Protein AF-M1BMQ4-F1 (afdb_monomer_lite)

Radius of gyration: 19.52 Å; chains: 1; bounding box: 67×50×23 Å

Foldseek 3Di:
DEDPQPAAEEAAEQQQQPQECEEDPAAYEHARHAEYEHYNHQNHQFHYPPPHHYHYPNYQAYHPVDGDGDPGRRVVSNVVNVVVVVVPPDDDPPDDDDDDDD

pLDDT: mean 78.45, std 15.76, range [41.28, 95.44]

Sequence (102 aa):
MTLFPLLEKLRLRYLPKLGHFFLTKHPLKFPFLREVWINECPEMKTFVQQGIPVSTPSLREVNYEYVGKVDDLNKWTQQKFTSQEQKSSQGDISEASDDSKG

Structure (mmCIF, N/CA/C/O backbone):
data_AF-M1BMQ4-F1
#
_entry.id   AF-M1BMQ4-F1
#
loop_
_atom_site.group_PDB
_atom_site.id
_atom_site.type_symbol
_atom_site.label_atom_id
_atom_site.label_alt_id
_atom_site.label_comp_id
_atom_site.label_asym_id
_atom_site.label_entity_id
_atom_site.label_seq_id
_atom_site.pdbx_PDB_ins_code
_atom_site.Cartn_x
_atom_site.Cartn_y
_atom_site.Cartn_z
_atom_site.occupancy
_atom_site.B_iso_or_equiv
_atom_site.auth_seq_id
_atom_site.auth_comp_id
_atom_site.auth_asym_id
_atom_site.auth_atom_id
_atom_site.pdbx_PDB_model_num
ATOM 1 N N . MET A 1 1 ? -15.687 -3.415 4.343 1.00 84.94 1 MET A N 1
ATOM 2 C CA . MET A 1 1 ? -16.096 -4.058 3.075 1.00 84.94 1 MET A CA 1
ATOM 3 C C . MET A 1 1 ? -14.927 -4.862 2.529 1.00 84.94 1 MET A C 1
ATOM 5 O O . MET A 1 1 ? -13.797 -4.395 2.623 1.00 84.94 1 MET A O 1
ATOM 9 N N . THR A 1 2 ? -15.179 -6.054 1.989 1.00 84.31 2 THR A N 1
ATOM 10 C CA . THR A 1 2 ? -14.158 -6.813 1.252 1.00 84.31 2 THR A CA 1
ATOM 11 C C . THR A 1 2 ? -14.221 -6.406 -0.209 1.00 84.31 2 THR A C 1
ATOM 13 O O . THR A 1 2 ? -15.291 -6.484 -0.809 1.00 84.31 2 THR A O 1
ATOM 16 N N . LEU A 1 3 ? -13.097 -5.971 -0.769 1.00 81.56 3 LEU A N 1
ATOM 17 C CA . LEU A 1 3 ? -13.014 -5.564 -2.166 1.00 81.56 3 LEU A CA 1
ATOM 18 C C . LEU A 1 3 ? -11.947 -6.401 -2.864 1.00 81.56 3 LEU A C 1
ATOM 20 O O . LEU A 1 3 ? -10.900 -6.657 -2.277 1.00 81.56 3 LEU A O 1
ATOM 24 N N . PHE A 1 4 ? -12.238 -6.854 -4.084 1.00 89.25 4 PHE A N 1
ATOM 25 C CA . PHE A 1 4 ? -11.430 -7.847 -4.797 1.00 89.25 4 PHE A CA 1
ATOM 26 C C . PHE A 1 4 ? -11.062 -9.037 -3.892 1.00 89.25 4 PHE A C 1
ATOM 28 O O . PHE A 1 4 ? -9.902 -9.212 -3.513 1.00 89.25 4 PHE A O 1
ATOM 35 N N . PRO A 1 5 ? -12.050 -9.870 -3.516 1.00 91.50 5 PRO A N 1
ATOM 36 C CA . PRO A 1 5 ? -11.891 -10.897 -2.491 1.00 91.50 5 PRO A CA 1
ATOM 37 C C . PRO A 1 5 ? -10.909 -12.006 -2.864 1.00 91.50 5 PRO A C 1
ATOM 39 O O . PRO A 1 5 ? -10.723 -12.884 -2.044 1.00 91.50 5 PRO A O 1
ATOM 42 N N . LEU A 1 6 ? -10.319 -11.986 -4.061 1.00 95.44 6 LEU A N 1
ATOM 43 C CA . LEU A 1 6 ? -9.325 -12.940 -4.557 1.00 95.44 6 LEU A CA 1
ATOM 44 C C . LEU A 1 6 ? -8.036 -12.244 -5.028 1.00 95.44 6 LEU A C 1
ATOM 46 O O . LEU A 1 6 ? -7.190 -12.872 -5.653 1.00 95.44 6 LEU A O 1
ATOM 50 N N . LEU A 1 7 ? -7.883 -10.936 -4.787 1.00 94.62 7 LEU A N 1
ATOM 51 C CA . LEU A 1 7 ? -6.682 -10.216 -5.198 1.00 94.62 7 LEU A CA 1
ATOM 52 C C . LEU A 1 7 ? -5.491 -10.689 -4.368 1.00 94.62 7 LEU A C 1
ATOM 54 O O . LEU A 1 7 ? -5.429 -10.417 -3.171 1.00 94.62 7 LEU A O 1
ATOM 58 N N . GLU A 1 8 ? -4.547 -11.363 -5.019 1.00 95.00 8 GLU A N 1
ATOM 59 C CA . GLU A 1 8 ? -3.324 -11.849 -4.375 1.00 95.00 8 GLU A CA 1
ATOM 60 C C . GLU A 1 8 ? -2.127 -10.925 -4.574 1.00 95.00 8 GLU A C 1
ATOM 62 O O . GLU A 1 8 ? -1.272 -10.814 -3.695 1.00 95.00 8 GLU A O 1
ATOM 67 N N . LYS A 1 9 ? -2.063 -10.246 -5.721 1.00 93.25 9 LYS A N 1
ATOM 68 C CA . LYS A 1 9 ? -0.917 -9.426 -6.113 1.00 93.25 9 LYS A CA 1
ATOM 69 C C . LYS A 1 9 ? -1.383 -8.120 -6.736 1.00 93.25 9 LYS A C 1
ATOM 71 O O . LYS A 1 9 ? -2.223 -8.135 -7.634 1.00 93.25 9 LYS A O 1
ATOM 76 N N . LEU A 1 10 ? -0.805 -7.004 -6.304 1.00 93.31 10 LEU A N 1
ATOM 77 C CA . LEU A 1 10 ? -1.098 -5.671 -6.827 1.00 93.31 10 LEU A CA 1
ATOM 78 C C . LEU A 1 10 ? 0.180 -5.001 -7.336 1.00 93.31 10 LEU A C 1
ATOM 80 O O . LEU A 1 10 ? 1.146 -4.868 -6.592 1.00 93.31 10 LEU A O 1
ATOM 84 N N . ARG A 1 11 ? 0.179 -4.553 -8.597 1.00 92.25 11 ARG A N 1
ATOM 85 C CA . ARG A 1 11 ? 1.275 -3.794 -9.226 1.00 92.25 11 ARG A CA 1
ATOM 86 C C . ARG A 1 11 ? 0.769 -2.436 -9.694 1.00 92.25 11 ARG A C 1
ATOM 88 O O . ARG A 1 11 ? -0.053 -2.382 -10.602 1.00 92.25 11 ARG A O 1
ATOM 95 N N . LEU A 1 12 ? 1.310 -1.364 -9.130 1.00 92.06 12 LEU A N 1
ATOM 96 C CA . LEU A 1 12 ? 1.116 0.020 -9.555 1.00 92.06 12 LEU A CA 1
ATOM 97 C C . LEU A 1 12 ? 2.467 0.538 -10.055 1.00 92.06 12 LEU A C 1
ATOM 99 O O . LEU A 1 12 ? 3.448 0.522 -9.310 1.00 92.06 12 LEU A O 1
ATOM 103 N N . ARG A 1 13 ? 2.558 0.900 -11.337 1.00 91.25 13 ARG A N 1
ATOM 104 C CA . ARG A 1 13 ? 3.823 1.299 -11.970 1.00 91.25 13 ARG A CA 1
ATOM 105 C C . ARG A 1 13 ? 3.622 2.465 -12.922 1.00 91.25 13 ARG A C 1
ATOM 107 O O . ARG A 1 13 ? 2.716 2.388 -13.747 1.00 91.25 13 ARG A O 1
ATOM 114 N N . TYR A 1 14 ? 4.501 3.464 -12.849 1.00 92.38 14 TYR A N 1
ATOM 115 C CA . TYR A 1 14 ? 4.529 4.610 -13.768 1.00 92.38 14 TYR A CA 1
ATOM 116 C C . TYR A 1 14 ? 3.208 5.388 -13.789 1.00 92.38 14 TYR A C 1
ATOM 118 O O . TYR A 1 14 ? 2.679 5.728 -14.848 1.00 92.38 14 TYR A O 1
ATOM 126 N N . LEU A 1 15 ? 2.651 5.643 -12.606 1.00 93.62 15 LEU A N 1
ATOM 127 C CA . LEU A 1 15 ? 1.404 6.385 -12.443 1.00 93.62 15 LEU A CA 1
ATOM 128 C C . LEU A 1 15 ? 1.716 7.726 -11.763 1.00 93.62 15 LEU A C 1
ATOM 130 O O . LEU A 1 15 ? 1.517 7.857 -10.554 1.00 93.62 15 LEU A O 1
ATOM 134 N N . PRO A 1 16 ? 2.213 8.732 -12.514 1.00 89.62 16 PRO A N 1
ATOM 135 C CA . PRO A 1 16 ? 2.760 9.959 -11.938 1.00 89.62 16 PRO A CA 1
ATOM 136 C C . PRO A 1 16 ? 1.744 10.766 -11.134 1.00 89.62 16 PRO A C 1
ATOM 138 O O . PRO A 1 16 ? 2.123 11.383 -10.152 1.00 89.62 16 PRO A O 1
ATOM 141 N N . LYS A 1 17 ? 0.461 10.699 -11.510 1.00 92.19 17 LYS A N 1
ATOM 142 C CA . LYS A 1 17 ? -0.642 11.449 -10.888 1.00 92.19 17 LYS A CA 1
ATOM 143 C C . LYS A 1 17 ? -1.474 10.636 -9.892 1.00 92.19 17 LYS A C 1
ATOM 145 O O . LYS A 1 17 ? -2.567 11.048 -9.500 1.00 92.19 17 LYS A O 1
ATOM 150 N N . LEU A 1 18 ? -1.042 9.419 -9.554 1.00 91.31 18 LEU A N 1
ATOM 151 C CA . LEU A 1 18 ? -1.817 8.559 -8.666 1.00 91.31 18 LEU A CA 1
ATOM 152 C C . LEU A 1 18 ? -1.645 9.019 -7.220 1.00 91.31 18 LEU A C 1
ATOM 154 O O . LEU A 1 18 ? -0.697 8.613 -6.568 1.00 91.31 18 LEU A O 1
ATOM 158 N N . GLY A 1 19 ? -2.584 9.812 -6.705 1.00 87.81 19 GLY A N 1
ATOM 159 C CA . GLY A 1 19 ? -2.552 10.257 -5.307 1.00 87.81 19 GLY A CA 1
ATOM 160 C C . GLY A 1 19 ? -2.891 9.163 -4.284 1.00 87.81 19 GLY A C 1
ATOM 161 O O . GLY A 1 19 ? -2.322 9.126 -3.192 1.00 87.81 19 GLY A O 1
ATOM 162 N N . HIS A 1 20 ? -3.829 8.280 -4.634 1.00 88.69 20 HIS A N 1
ATOM 163 C CA . HIS A 1 20 ? -4.311 7.164 -3.814 1.00 88.69 20 HIS A CA 1
ATOM 164 C C . HIS A 1 20 ? -4.829 6.031 -4.707 1.00 88.69 20 HIS A C 1
ATOM 166 O O . HIS A 1 20 ? -5.327 6.285 -5.803 1.00 88.69 20 HIS A O 1
ATOM 172 N N . PHE A 1 21 ? -4.758 4.783 -4.234 1.00 88.62 21 PHE A N 1
ATOM 173 C CA . PHE A 1 21 ? -5.315 3.637 -4.964 1.00 88.62 21 PHE A CA 1
ATOM 174 C C . PHE A 1 21 ? -6.837 3.532 -4.787 1.00 88.62 21 PHE A C 1
ATOM 176 O O . PHE A 1 21 ? -7.546 3.199 -5.733 1.00 88.62 21 PHE A O 1
ATOM 183 N N . PHE A 1 22 ? -7.350 3.863 -3.595 1.00 87.38 22 PHE A N 1
ATOM 184 C CA . PHE A 1 22 ? -8.785 3.862 -3.295 1.00 87.38 22 PHE A CA 1
ATOM 185 C C . PHE A 1 22 ? -9.241 5.127 -2.571 1.00 87.38 22 PHE A C 1
ATOM 187 O O . PHE A 1 22 ? -8.686 5.503 -1.536 1.00 87.38 22 PHE A O 1
ATOM 194 N N . LEU A 1 23 ? -10.334 5.711 -3.066 1.00 87.06 23 LEU A N 1
ATOM 195 C CA . LEU A 1 23 ? -11.070 6.779 -2.398 1.00 87.06 23 LEU A CA 1
ATOM 196 C C . LEU A 1 23 ? -12.369 6.208 -1.824 1.00 87.06 23 LEU A C 1
ATOM 198 O O . LEU A 1 23 ? -13.291 5.860 -2.558 1.00 87.06 23 LEU A O 1
ATOM 202 N N . THR A 1 24 ? -12.434 6.056 -0.505 1.00 86.50 24 THR A N 1
ATOM 203 C CA . THR A 1 24 ? -13.608 5.508 0.179 1.00 86.50 24 THR A CA 1
ATOM 204 C C . THR A 1 24 ? -13.694 6.047 1.596 1.00 86.50 24 THR A C 1
ATOM 206 O O . THR A 1 24 ? -12.685 6.405 2.193 1.00 86.50 24 THR A O 1
ATOM 209 N N . LYS A 1 25 ? -14.907 6.063 2.152 1.00 86.69 25 LYS A N 1
ATOM 210 C CA . LYS A 1 25 ? -15.160 6.376 3.566 1.00 86.69 25 LYS A CA 1
ATOM 211 C C . LYS A 1 25 ? -15.276 5.122 4.436 1.00 86.69 25 LYS A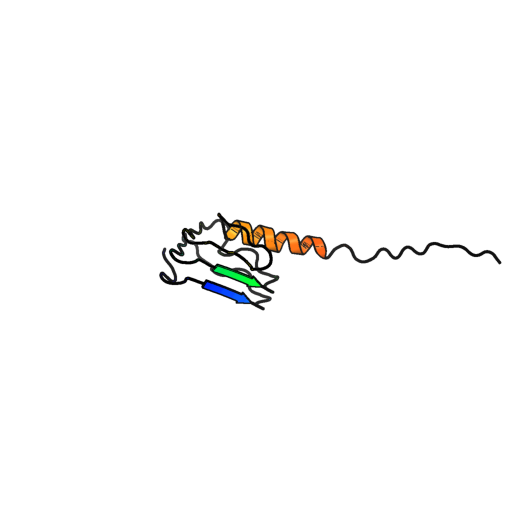 C 1
ATOM 213 O O . LYS A 1 25 ? -15.474 5.228 5.642 1.00 86.69 25 LYS A O 1
ATOM 218 N N . HIS A 1 26 ? -15.200 3.935 3.835 1.00 88.94 26 HIS A N 1
ATOM 219 C CA . HIS A 1 26 ? -15.425 2.671 4.527 1.00 88.94 26 HIS A CA 1
ATOM 220 C C . HIS A 1 26 ? -14.127 1.886 4.713 1.00 88.94 26 HIS A C 1
ATOM 222 O O . HIS A 1 26 ? -13.317 1.837 3.786 1.00 88.94 26 HIS A O 1
ATOM 228 N N . PRO A 1 27 ? -13.960 1.187 5.852 1.00 89.38 27 PRO A N 1
ATOM 229 C CA . PRO A 1 27 ? -12.837 0.282 6.048 1.00 89.38 27 PRO A CA 1
ATOM 230 C C . PRO A 1 27 ? -12.776 -0.784 4.954 1.00 89.38 27 PRO A C 1
ATOM 232 O O . PRO A 1 27 ? -13.802 -1.385 4.592 1.00 89.38 27 PRO A O 1
ATOM 235 N N . LEU A 1 28 ? -11.568 -1.053 4.464 1.00 91.06 28 LEU A N 1
ATOM 236 C CA . LEU A 1 28 ? -11.322 -2.033 3.408 1.00 91.06 28 LEU A CA 1
ATOM 237 C C . LEU A 1 28 ? -10.597 -3.264 3.942 1.00 91.06 28 LEU A C 1
ATOM 239 O O . LEU A 1 28 ? -9.757 -3.184 4.838 1.00 91.06 28 LEU A O 1
ATOM 243 N N . LYS A 1 29 ? -10.922 -4.417 3.360 1.00 92.12 29 LYS A N 1
ATOM 244 C CA . LYS A 1 29 ? -10.257 -5.688 3.634 1.00 92.12 2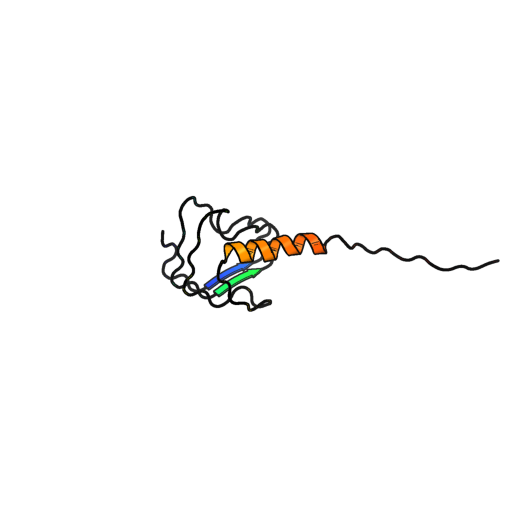9 LYS A CA 1
ATOM 245 C C . LYS A 1 29 ? -9.833 -6.356 2.332 1.00 92.12 29 LYS A C 1
ATOM 247 O O . LYS A 1 29 ? -10.671 -6.570 1.456 1.00 92.12 29 LYS A O 1
ATOM 252 N N . PHE A 1 30 ? -8.565 -6.750 2.274 1.00 92.88 30 PHE A N 1
ATOM 253 C CA . PHE A 1 30 ? -7.970 -7.533 1.193 1.00 92.88 30 PHE A CA 1
ATOM 254 C C . PHE A 1 30 ? -7.468 -8.869 1.763 1.00 92.88 30 PHE A C 1
ATOM 256 O O . PHE A 1 30 ? -6.327 -8.965 2.217 1.00 92.88 30 PHE A O 1
ATOM 263 N N . PRO A 1 31 ? -8.327 -9.902 1.821 1.00 93.12 31 PRO A N 1
ATOM 264 C CA . PRO A 1 31 ? -8.061 -11.113 2.596 1.00 93.12 31 PRO A CA 1
ATOM 265 C C . PRO A 1 31 ? -6.885 -11.934 2.064 1.00 93.12 31 PRO A C 1
ATOM 267 O O . PRO A 1 31 ? -6.180 -12.538 2.868 1.00 93.12 31 PRO A O 1
ATOM 270 N N . PHE A 1 32 ? -6.648 -11.932 0.751 1.00 94.75 32 PHE A N 1
ATOM 271 C CA . PHE A 1 32 ? -5.597 -12.736 0.121 1.00 94.75 32 PHE A CA 1
ATOM 272 C C . PHE A 1 32 ? -4.468 -11.913 -0.483 1.00 94.75 32 PHE A C 1
ATOM 274 O O . PHE A 1 32 ? -3.599 -12.498 -1.111 1.00 94.75 32 PHE A O 1
ATOM 281 N N . LEU A 1 33 ? -4.435 -10.593 -0.283 1.00 93.50 33 LEU A N 1
ATOM 282 C CA . LEU A 1 33 ? -3.367 -9.770 -0.840 1.00 93.50 33 LEU A CA 1
ATOM 283 C C . LEU A 1 33 ? -2.050 -10.120 -0.148 1.00 93.50 33 LEU A C 1
ATOM 285 O O . LEU A 1 33 ? -1.913 -9.911 1.056 1.00 93.50 33 LEU A O 1
ATOM 289 N N . ARG A 1 34 ? -1.118 -10.685 -0.916 1.00 92.38 34 ARG A N 1
ATOM 290 C CA . ARG A 1 34 ? 0.201 -11.158 -0.476 1.00 92.38 34 ARG A CA 1
ATOM 291 C C . ARG A 1 34 ? 1.309 -10.197 -0.872 1.00 92.38 34 ARG A C 1
ATOM 293 O O . ARG A 1 34 ? 2.238 -10.006 -0.093 1.00 92.38 34 ARG A O 1
ATOM 300 N N . GLU A 1 35 ? 1.204 -9.616 -2.064 1.00 90.75 35 GLU A N 1
ATOM 301 C CA . GLU A 1 35 ? 2.276 -8.840 -2.690 1.00 90.75 35 GLU A CA 1
ATOM 302 C C . GLU A 1 35 ? 1.742 -7.493 -3.187 1.00 90.75 35 GLU A C 1
ATOM 304 O O . GLU A 1 35 ? 0.762 -7.437 -3.939 1.00 90.75 35 GLU A O 1
ATOM 309 N N . VAL A 1 36 ? 2.403 -6.405 -2.787 1.00 91.25 36 VAL A N 1
ATOM 310 C CA . VAL A 1 36 ? 2.120 -5.050 -3.279 1.00 91.25 36 VAL A CA 1
ATOM 311 C C . VAL A 1 36 ? 3.391 -4.437 -3.845 1.00 91.25 36 VAL A C 1
ATOM 313 O O . VAL A 1 36 ? 4.407 -4.330 -3.169 1.00 91.25 36 VAL A O 1
ATOM 316 N N . TRP A 1 37 ? 3.331 -3.978 -5.087 1.00 89.50 37 TRP A N 1
ATOM 317 C CA . TRP A 1 37 ? 4.437 -3.296 -5.743 1.00 89.50 37 TRP A CA 1
ATOM 318 C C . TRP A 1 37 ? 3.980 -1.932 -6.215 1.00 89.50 37 TRP A C 1
ATOM 320 O O . TRP A 1 37 ? 3.053 -1.833 -7.017 1.00 89.50 37 TRP A O 1
ATOM 330 N N . ILE A 1 38 ? 4.638 -0.893 -5.715 1.00 88.81 38 ILE A N 1
ATOM 331 C CA . ILE A 1 38 ? 4.371 0.495 -6.076 1.00 88.81 38 ILE A CA 1
ATOM 332 C C . ILE A 1 38 ? 5.701 1.087 -6.522 1.00 88.81 38 ILE A C 1
ATOM 334 O O . ILE A 1 38 ? 6.614 1.226 -5.709 1.00 88.81 38 ILE A O 1
ATOM 338 N N . ASN A 1 39 ? 5.814 1.380 -7.814 1.00 87.25 39 ASN A N 1
ATOM 339 C CA . ASN A 1 39 ? 7.024 1.927 -8.417 1.00 87.25 39 ASN A CA 1
ATOM 340 C C . ASN A 1 39 ? 6.690 3.140 -9.289 1.00 87.25 39 ASN A C 1
ATOM 342 O O . ASN A 1 39 ? 5.673 3.125 -9.982 1.00 87.25 39 ASN A O 1
ATOM 346 N N . GLU A 1 40 ? 7.541 4.164 -9.292 1.00 87.94 40 GLU A N 1
ATOM 347 C CA . GLU A 1 40 ? 7.364 5.356 -10.140 1.00 87.94 40 GLU A CA 1
ATOM 348 C C . GLU A 1 40 ? 5.949 5.969 -10.030 1.00 87.94 40 GLU A C 1
ATOM 350 O O . GLU A 1 40 ? 5.254 6.195 -11.022 1.00 87.94 40 GLU A O 1
ATOM 355 N N . CYS A 1 41 ? 5.483 6.166 -8.792 1.00 90.81 41 CYS A N 1
ATOM 356 C CA . CYS A 1 41 ? 4.200 6.800 -8.461 1.00 90.81 41 CYS A CA 1
ATOM 357 C C . CYS A 1 41 ? 4.439 8.007 -7.524 1.00 90.81 41 CYS A C 1
ATOM 359 O O . CYS A 1 41 ? 4.057 7.945 -6.358 1.00 90.81 41 CYS A O 1
ATOM 361 N N . PRO A 1 42 ? 5.126 9.069 -7.988 1.00 87.31 42 PRO A N 1
ATOM 362 C CA . PRO A 1 42 ? 5.622 10.171 -7.153 1.00 87.31 42 PRO A CA 1
ATOM 363 C C . PRO A 1 42 ? 4.547 10.924 -6.359 1.00 87.31 42 PRO A C 1
ATOM 365 O O . PRO A 1 42 ? 4.814 11.345 -5.240 1.00 87.31 42 PRO A O 1
ATOM 368 N N . GLU A 1 43 ? 3.332 11.082 -6.892 1.00 90.25 43 GLU A N 1
ATOM 369 C CA . GLU A 1 43 ? 2.252 11.784 -6.180 1.00 90.25 43 GLU A CA 1
ATOM 370 C C . GLU A 1 43 ? 1.499 10.901 -5.168 1.00 90.25 43 GLU A C 1
ATOM 372 O O . GLU A 1 43 ? 0.599 11.390 -4.479 1.00 90.25 43 GLU A O 1
ATOM 377 N N . MET A 1 44 ? 1.838 9.612 -5.054 1.00 88.62 44 MET A N 1
ATOM 378 C CA . MET A 1 44 ? 1.112 8.685 -4.188 1.00 88.62 44 MET A CA 1
ATOM 379 C C . MET A 1 44 ? 1.427 8.947 -2.721 1.00 88.62 44 MET A C 1
ATOM 381 O O . MET A 1 44 ? 2.521 8.672 -2.247 1.00 88.62 44 MET A O 1
ATOM 385 N N . LYS A 1 45 ? 0.442 9.439 -1.967 1.00 84.38 45 LYS A N 1
ATOM 386 C CA . LYS A 1 45 ? 0.627 9.786 -0.546 1.00 84.38 45 LYS A CA 1
ATOM 387 C C . LYS A 1 45 ? 0.153 8.684 0.386 1.00 84.38 45 LYS A C 1
ATOM 389 O O . LYS A 1 45 ? 0.736 8.457 1.443 1.00 84.38 45 LYS A O 1
ATOM 394 N N . THR A 1 46 ? -0.922 7.997 0.011 1.00 85.50 46 THR A N 1
ATOM 395 C CA . THR A 1 46 ? -1.531 6.936 0.815 1.00 85.50 46 THR A CA 1
ATOM 396 C C . THR A 1 46 ? -2.058 5.817 -0.075 1.00 85.50 46 THR A C 1
ATOM 398 O O . THR A 1 46 ? -2.340 6.018 -1.255 1.00 85.50 46 THR A O 1
ATOM 401 N N . PHE A 1 47 ? -2.197 4.612 0.480 1.00 87.44 47 PHE A N 1
ATOM 402 C CA . PHE A 1 47 ? -2.787 3.497 -0.256 1.00 87.44 47 PHE A CA 1
ATOM 403 C C . PHE A 1 47 ? -4.305 3.683 -0.406 1.00 87.44 47 PHE A C 1
ATOM 405 O O . PHE A 1 47 ? -4.836 3.669 -1.516 1.00 87.44 47 PHE A O 1
ATOM 412 N N . VAL A 1 48 ? -4.997 3.958 0.700 1.00 88.25 48 VAL A N 1
ATOM 413 C CA . VAL A 1 48 ? -6.393 4.429 0.721 1.00 88.25 48 VAL A CA 1
ATOM 414 C C . VAL A 1 48 ? -6.459 5.829 1.320 1.00 88.25 48 VAL A C 1
ATOM 416 O O . VAL A 1 48 ? -5.491 6.294 1.920 1.00 88.25 48 VAL A O 1
ATOM 419 N 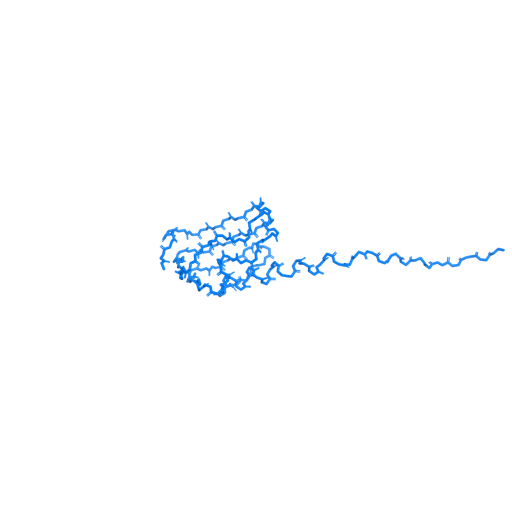N . GLN A 1 49 ? -7.604 6.501 1.204 1.00 86.12 49 GLN A N 1
ATOM 420 C CA . GLN A 1 49 ? -7.843 7.784 1.873 1.00 86.12 49 GLN A CA 1
ATOM 421 C C . GLN A 1 49 ? -7.378 7.777 3.347 1.00 86.12 49 GLN A C 1
ATOM 423 O O . GLN A 1 49 ? -7.621 6.826 4.092 1.00 86.12 49 GLN A O 1
ATOM 428 N N . GLN A 1 50 ? -6.689 8.843 3.763 1.00 81.88 50 GLN A N 1
ATOM 429 C CA . GLN A 1 50 ? -6.119 8.967 5.106 1.00 81.88 50 GLN A CA 1
ATOM 430 C C . GLN A 1 50 ? -7.183 8.786 6.200 1.00 81.88 50 GLN A C 1
ATOM 432 O O . GLN A 1 50 ? -8.308 9.266 6.076 1.00 81.88 50 GLN A O 1
ATOM 437 N N . GLY A 1 51 ? -6.813 8.093 7.281 1.00 81.88 51 GLY A N 1
ATOM 438 C CA . GLY A 1 51 ? -7.711 7.808 8.405 1.00 81.88 51 GLY A CA 1
ATOM 439 C C . GLY A 1 51 ? -8.655 6.624 8.179 1.00 81.88 51 GLY A C 1
ATOM 440 O O . GLY A 1 51 ? -9.397 6.267 9.091 1.00 81.88 51 GLY A O 1
ATOM 441 N N . ILE A 1 52 ? -8.618 5.984 7.006 1.00 87.19 52 ILE A N 1
ATOM 442 C CA . ILE A 1 52 ? -9.407 4.784 6.727 1.00 87.19 52 ILE A CA 1
ATOM 443 C C . ILE A 1 52 ? -8.597 3.526 7.063 1.00 87.19 52 ILE A C 1
ATOM 445 O O . ILE A 1 52 ? -7.527 3.320 6.482 1.00 87.19 52 ILE A O 1
ATOM 449 N N . PRO A 1 53 ? -9.099 2.650 7.954 1.00 87.56 53 PRO A N 1
ATOM 450 C CA . PRO A 1 53 ? -8.438 1.389 8.258 1.00 87.56 53 PRO A CA 1
ATOM 451 C C . PRO A 1 53 ? -8.406 0.450 7.049 1.00 87.56 53 PRO A C 1
ATOM 453 O O . PRO A 1 53 ? -9.412 0.268 6.351 1.00 87.56 53 PRO A O 1
ATOM 456 N N . VAL A 1 54 ? -7.262 -0.207 6.857 1.00 89.81 54 VAL A N 1
ATOM 457 C CA . VAL A 1 54 ? -7.070 -1.250 5.845 1.00 89.81 54 VAL A CA 1
ATOM 458 C C . VAL A 1 54 ? -6.593 -2.520 6.524 1.00 89.81 54 VAL A C 1
ATOM 460 O O . VAL A 1 54 ? -5.613 -2.510 7.259 1.00 89.81 54 VAL A O 1
ATOM 463 N N . SER A 1 55 ? -7.285 -3.625 6.262 1.00 90.12 55 SER A N 1
ATOM 464 C CA . SER A 1 55 ? -6.900 -4.948 6.745 1.00 90.12 55 SER A CA 1
ATOM 465 C C . SER A 1 55 ? -6.347 -5.790 5.599 1.00 90.12 55 SER A C 1
ATOM 467 O O . SER A 1 55 ? -7.063 -6.112 4.646 1.00 90.12 55 SER A O 1
ATOM 469 N N . THR A 1 56 ? -5.078 -6.175 5.710 1.00 91.69 56 THR A N 1
ATOM 470 C CA . THR A 1 56 ? -4.360 -7.030 4.752 1.00 91.69 56 THR A CA 1
ATOM 471 C C . THR A 1 56 ? -3.724 -8.214 5.492 1.00 91.69 56 THR A C 1
ATOM 473 O O . THR A 1 56 ? -2.505 -8.271 5.638 1.00 91.69 56 THR A O 1
ATOM 476 N N . PRO A 1 57 ? -4.526 -9.166 6.010 1.00 90.38 57 PRO A N 1
ATOM 477 C CA . PRO A 1 57 ? -4.039 -10.216 6.914 1.00 90.38 57 PRO A CA 1
ATOM 478 C C . PRO A 1 57 ? -3.047 -11.195 6.266 1.00 90.38 57 PRO A C 1
ATOM 480 O O . PRO A 1 57 ? -2.334 -11.896 6.976 1.00 90.38 57 PRO A O 1
ATOM 483 N N . SER A 1 58 ? -3.008 -11.254 4.933 1.00 91.62 58 SER A N 1
ATOM 484 C CA . SER A 1 58 ? -2.129 -12.148 4.173 1.00 91.62 58 SER A CA 1
ATOM 485 C C . SER A 1 58 ? -0.903 -11.452 3.584 1.00 91.62 58 SER A C 1
ATOM 487 O O . SER A 1 58 ? -0.172 -12.101 2.833 1.00 91.62 58 SER A O 1
ATOM 489 N N . LEU A 1 59 ? -0.681 -10.166 3.886 1.00 89.69 59 LEU A N 1
ATOM 490 C CA . LEU A 1 59 ? 0.395 -9.384 3.280 1.00 89.69 59 LEU A CA 1
ATOM 491 C C . LEU A 1 59 ? 1.755 -9.927 3.718 1.00 89.69 59 LEU A C 1
ATOM 493 O O . LEU A 1 59 ? 2.013 -10.111 4.908 1.00 89.69 59 LEU A O 1
ATOM 497 N N . ARG A 1 60 ? 2.613 -10.205 2.738 1.00 86.69 60 ARG A N 1
ATOM 498 C CA . ARG A 1 60 ? 3.954 -10.761 2.946 1.00 86.69 60 ARG A CA 1
ATOM 499 C C . ARG A 1 60 ? 5.024 -9.783 2.504 1.00 86.69 60 ARG A C 1
ATOM 501 O O . ARG A 1 60 ? 5.997 -9.592 3.222 1.00 86.69 60 ARG A O 1
ATOM 508 N N . GLU A 1 61 ? 4.819 -9.161 1.348 1.00 82.19 61 GLU A N 1
ATOM 509 C CA . GLU A 1 61 ? 5.840 -8.358 0.685 1.00 82.19 61 GLU A CA 1
ATOM 510 C C . GLU A 1 61 ? 5.261 -7.047 0.163 1.00 82.19 61 GLU A C 1
ATOM 512 O O . GLU A 1 61 ? 4.188 -7.012 -0.452 1.00 82.19 61 GLU A O 1
ATOM 517 N N . VAL A 1 62 ? 6.016 -5.970 0.375 1.00 82.12 62 VAL A N 1
ATOM 518 C CA . VAL A 1 62 ? 5.751 -4.666 -0.224 1.00 82.12 62 VAL A CA 1
ATOM 519 C C . VAL A 1 62 ? 7.038 -4.138 -0.845 1.00 82.12 62 VAL A C 1
ATOM 521 O O . VAL A 1 62 ? 7.976 -3.848 -0.120 1.00 82.12 62 VAL A O 1
ATOM 524 N N . ASN A 1 63 ? 7.042 -3.975 -2.171 1.00 77.31 63 ASN A N 1
ATOM 525 C CA . ASN A 1 63 ? 8.136 -3.447 -2.995 1.00 77.31 63 ASN A CA 1
ATOM 526 C C . ASN A 1 63 ? 9.475 -4.233 -2.915 1.00 77.31 63 ASN A C 1
ATOM 528 O O . ASN A 1 63 ? 10.077 -4.374 -1.859 1.00 77.31 63 ASN A O 1
ATOM 532 N N . TYR A 1 64 ? 9.985 -4.721 -4.055 1.00 60.94 64 TYR A N 1
ATOM 533 C CA . TYR A 1 64 ? 11.151 -5.627 -4.096 1.00 60.94 64 TYR A CA 1
ATOM 534 C C . TYR A 1 64 ? 12.461 -5.009 -3.575 1.00 60.94 64 TYR A C 1
ATOM 536 O O . TYR A 1 64 ? 13.319 -5.739 -3.093 1.00 60.94 64 TYR A O 1
ATOM 544 N N . GLU A 1 65 ? 12.627 -3.686 -3.652 1.00 58.50 65 GLU A N 1
ATOM 545 C CA . GLU A 1 65 ? 13.862 -3.015 -3.212 1.00 58.50 65 GLU A CA 1
ATOM 546 C C . GLU A 1 65 ? 13.957 -2.815 -1.692 1.00 58.50 65 GLU A C 1
ATOM 548 O O . GLU A 1 65 ? 15.031 -2.510 -1.184 1.00 58.50 65 GLU A O 1
ATOM 553 N N . TYR A 1 66 ? 12.858 -2.998 -0.954 1.00 55.72 66 TYR A N 1
ATOM 554 C CA . TYR A 1 66 ? 12.823 -2.924 0.508 1.00 55.72 66 TYR A CA 1
ATOM 555 C C . TYR A 1 66 ? 11.869 -4.001 1.025 1.00 55.72 66 TYR A C 1
ATOM 557 O O . TYR A 1 66 ? 10.719 -3.736 1.366 1.00 55.72 66 TYR A O 1
ATOM 565 N N . VAL A 1 67 ? 12.354 -5.243 1.064 1.00 54.38 67 VAL A N 1
ATOM 566 C CA . VAL A 1 67 ? 11.593 -6.381 1.588 1.00 54.38 67 VAL A CA 1
ATOM 567 C C . VAL A 1 67 ? 11.490 -6.247 3.107 1.00 54.38 67 VAL A C 1
ATOM 569 O O . VAL A 1 67 ? 12.360 -6.679 3.858 1.00 54.38 67 VAL A O 1
ATOM 572 N N . GLY A 1 68 ? 10.420 -5.605 3.564 1.00 59.69 68 GLY A N 1
ATOM 573 C CA . GLY A 1 68 ? 10.037 -5.535 4.966 1.00 59.69 68 GLY A CA 1
ATOM 574 C C . GLY A 1 68 ? 8.595 -5.984 5.124 1.00 59.69 68 GLY A C 1
ATOM 575 O O . GLY A 1 68 ? 7.735 -5.637 4.314 1.00 59.69 68 GLY A O 1
ATOM 576 N N . LYS A 1 69 ? 8.312 -6.752 6.176 1.00 63.44 69 LYS A N 1
ATOM 577 C CA . LYS A 1 69 ? 6.932 -7.039 6.563 1.00 63.44 69 LYS A CA 1
ATOM 578 C C . LYS A 1 69 ? 6.255 -5.715 6.926 1.00 63.44 69 LYS A C 1
ATOM 580 O O . LYS A 1 69 ? 6.773 -4.958 7.744 1.00 63.44 69 LYS A O 1
ATOM 585 N N . VAL A 1 70 ? 5.112 -5.437 6.310 1.00 69.25 70 VAL A N 1
ATOM 586 C CA . VAL A 1 70 ? 4.336 -4.222 6.557 1.00 69.25 70 VAL A CA 1
ATOM 587 C C . VAL A 1 70 ? 3.067 -4.600 7.304 1.00 69.25 70 VAL A C 1
ATOM 589 O O . VAL A 1 70 ? 2.212 -5.293 6.758 1.00 69.25 70 VAL A O 1
ATOM 592 N N . ASP A 1 71 ? 2.938 -4.128 8.542 1.00 67.62 71 ASP A N 1
ATOM 593 C CA . ASP A 1 71 ? 1.726 -4.338 9.343 1.00 67.62 71 ASP A CA 1
ATOM 594 C C . ASP A 1 71 ? 0.612 -3.333 8.978 1.00 67.62 71 ASP A C 1
ATOM 596 O O . ASP A 1 71 ? -0.569 -3.626 9.151 1.00 67.62 71 ASP A O 1
ATOM 600 N N . ASP A 1 72 ? 0.977 -2.167 8.425 1.00 78.44 72 ASP A N 1
ATOM 601 C CA . ASP A 1 72 ? 0.051 -1.129 7.954 1.00 78.44 72 ASP A CA 1
ATOM 602 C C . ASP A 1 72 ? 0.511 -0.551 6.604 1.00 78.44 72 ASP A C 1
ATOM 604 O O . ASP A 1 72 ? 1.492 0.195 6.514 1.00 78.44 72 ASP A O 1
ATOM 608 N N . LEU A 1 73 ? -0.225 -0.897 5.543 1.00 78.94 73 LEU A N 1
ATOM 609 C CA . LEU A 1 73 ? 0.083 -0.493 4.172 1.00 78.94 73 LEU A CA 1
ATOM 610 C C . LEU A 1 73 ? -0.058 1.019 3.952 1.00 78.94 73 LEU A C 1
ATOM 612 O O . LEU A 1 73 ? 0.726 1.597 3.203 1.00 78.94 73 LEU A O 1
ATOM 616 N N . ASN A 1 74 ? -1.000 1.679 4.632 1.00 81.75 74 ASN A N 1
ATOM 617 C CA . ASN A 1 74 ? -1.141 3.133 4.547 1.00 81.75 74 ASN A CA 1
ATOM 618 C C . ASN A 1 74 ? 0.057 3.835 5.172 1.00 81.75 74 ASN A C 1
ATOM 620 O O . ASN A 1 74 ? 0.595 4.771 4.578 1.00 81.75 74 ASN A O 1
ATOM 624 N N . LYS A 1 75 ? 0.477 3.374 6.354 1.00 80.06 75 LYS A N 1
ATOM 625 C CA . LYS A 1 75 ? 1.642 3.928 7.047 1.00 80.06 75 LYS A CA 1
ATOM 626 C C . LYS A 1 75 ? 2.914 3.737 6.224 1.00 80.06 75 LYS A C 1
ATOM 628 O O . LYS A 1 75 ? 3.704 4.671 6.115 1.00 80.06 75 LYS A O 1
ATOM 633 N N . TRP A 1 76 ? 3.088 2.565 5.609 1.00 82.81 76 TRP A N 1
ATOM 634 C CA . TRP A 1 76 ? 4.225 2.306 4.725 1.00 82.81 76 TRP A CA 1
ATOM 635 C C . TRP A 1 76 ? 4.237 3.238 3.511 1.00 82.81 76 TRP A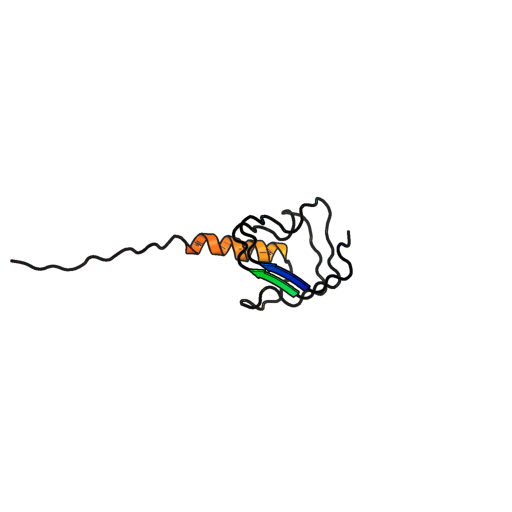 C 1
ATOM 637 O O . TRP A 1 76 ? 5.274 3.835 3.224 1.00 82.81 76 TRP A O 1
ATOM 647 N N . THR A 1 77 ? 3.098 3.418 2.827 1.00 80.81 77 THR A N 1
ATOM 648 C CA . THR A 1 77 ? 3.011 4.338 1.680 1.00 80.81 77 THR A CA 1
ATOM 649 C C . THR A 1 77 ? 3.380 5.758 2.107 1.00 80.81 77 THR A C 1
ATOM 651 O O . THR A 1 77 ? 4.244 6.367 1.486 1.00 80.81 77 THR A O 1
ATOM 654 N N . GLN A 1 78 ? 2.835 6.250 3.223 1.00 79.25 78 GLN A N 1
ATOM 655 C CA . GLN A 1 78 ? 3.198 7.570 3.747 1.00 79.25 78 GLN A CA 1
ATOM 656 C C . GLN A 1 78 ? 4.703 7.690 4.010 1.00 79.25 78 GLN A C 1
ATOM 658 O O . GLN A 1 78 ? 5.334 8.616 3.519 1.00 79.25 78 GLN A O 1
ATOM 663 N N . GLN A 1 79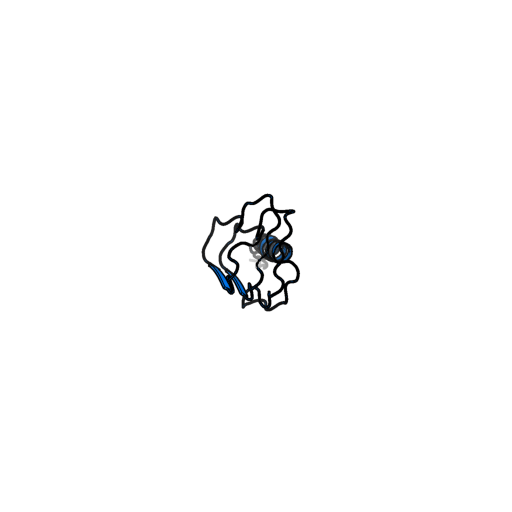 ? 5.310 6.741 4.730 1.00 79.25 79 GLN A N 1
ATOM 664 C CA . GLN A 1 79 ? 6.749 6.779 5.018 1.00 79.25 79 GLN A CA 1
ATOM 665 C C . GLN A 1 79 ? 7.596 6.784 3.742 1.00 79.25 79 GLN A C 1
ATOM 667 O O . GLN A 1 79 ? 8.518 7.589 3.614 1.00 79.25 79 GLN A O 1
ATOM 672 N N . LYS A 1 80 ? 7.275 5.908 2.784 1.00 76.75 80 LYS A N 1
ATOM 673 C CA . LYS A 1 80 ? 8.050 5.770 1.549 1.00 76.75 80 LYS A CA 1
ATOM 674 C C . LYS A 1 80 ? 8.046 7.057 0.725 1.00 76.75 80 LYS A C 1
ATOM 676 O O . LYS A 1 80 ? 9.103 7.442 0.224 1.00 76.75 80 LYS A O 1
ATOM 681 N N . PHE A 1 81 ? 6.890 7.698 0.589 1.00 71.56 81 PHE A N 1
ATOM 682 C CA . PHE A 1 81 ? 6.736 8.856 -0.290 1.00 71.56 81 PHE A CA 1
ATOM 683 C C . PHE A 1 81 ? 7.046 10.188 0.408 1.00 71.56 81 PHE A C 1
ATOM 685 O O . PHE A 1 81 ? 7.606 11.071 -0.234 1.00 71.56 81 PHE A O 1
ATOM 692 N N . THR A 1 82 ? 6.872 10.308 1.730 1.00 65.25 82 THR A N 1
ATOM 693 C CA . THR A 1 82 ? 7.362 11.480 2.485 1.00 65.25 82 THR A CA 1
ATOM 694 C C . THR A 1 82 ? 8.897 11.539 2.524 1.00 65.25 82 THR A C 1
ATOM 696 O O . THR A 1 82 ? 9.480 12.618 2.472 1.00 65.25 82 THR A O 1
ATOM 699 N N . SER A 1 83 ? 9.593 10.394 2.567 1.00 58.97 83 SER A N 1
ATOM 700 C CA . SER A 1 83 ? 11.067 10.368 2.546 1.00 58.97 83 SER A CA 1
ATOM 701 C C . SER A 1 83 ? 11.690 10.689 1.179 1.00 58.97 83 SER A C 1
ATOM 703 O O . SER A 1 83 ? 12.886 10.979 1.123 1.00 58.97 83 SER A O 1
ATOM 705 N N . GLN A 1 84 ? 10.931 10.644 0.078 1.00 56.88 84 GLN A N 1
ATOM 706 C CA . GLN A 1 84 ? 11.443 11.017 -1.249 1.00 56.88 84 GLN A CA 1
ATOM 707 C C . GLN A 1 84 ? 11.475 12.537 -1.472 1.00 56.88 84 GLN A C 1
ATOM 709 O O . GLN A 1 84 ? 12.327 13.006 -2.223 1.00 56.88 84 GLN A O 1
ATOM 714 N N . GLU A 1 85 ? 10.655 13.317 -0.759 1.00 52.59 85 GLU A N 1
ATOM 715 C CA . GLU A 1 85 ? 10.662 14.786 -0.850 1.00 52.59 85 GLU A CA 1
ATOM 716 C C . GLU A 1 85 ? 11.933 15.420 -0.241 1.00 52.59 85 GLU A C 1
ATOM 718 O O . GLU A 1 85 ? 12.374 16.470 -0.697 1.00 52.59 85 GLU A O 1
ATOM 723 N N . GLN A 1 86 ? 12.593 14.772 0.730 1.00 45.19 86 GLN A N 1
ATOM 724 C CA . GLN A 1 86 ? 13.789 15.330 1.391 1.00 45.19 86 GLN A CA 1
ATOM 725 C C . GLN A 1 86 ? 15.116 15.091 0.649 1.00 45.19 86 GLN A C 1
ATOM 727 O O . GLN A 1 86 ? 16.107 15.752 0.950 1.00 45.19 86 GLN A O 1
ATOM 732 N N . LYS A 1 87 ? 15.168 14.179 -0.332 1.00 46.94 87 LYS A N 1
ATOM 733 C CA . LYS A 1 87 ? 16.401 13.911 -1.103 1.00 46.94 87 LYS A CA 1
ATOM 734 C C . LYS A 1 87 ? 16.635 14.881 -2.266 1.00 46.94 87 LYS A C 1
ATOM 736 O O . LYS A 1 87 ? 17.716 14.856 -2.841 1.00 46.94 87 LYS A O 1
ATOM 741 N N . SER A 1 88 ? 15.670 15.740 -2.597 1.00 43.88 88 SER A N 1
ATOM 742 C CA . SER A 1 88 ? 15.779 16.670 -3.731 1.00 43.88 88 SER A CA 1
ATOM 743 C C . SER A 1 88 ? 16.431 18.020 -3.387 1.00 43.88 88 SER A C 1
ATOM 745 O O . SER A 1 88 ? 16.531 18.869 -4.270 1.00 43.88 88 SER A O 1
ATOM 747 N N . SER A 1 89 ? 16.869 18.243 -2.141 1.00 50.22 89 SER A N 1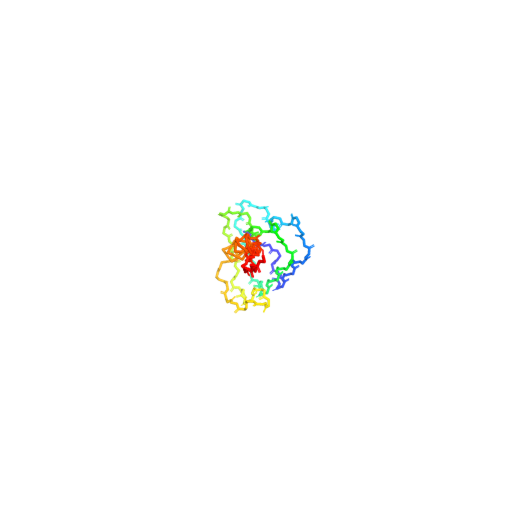
ATOM 748 C CA . SER A 1 89 ? 17.317 19.571 -1.685 1.00 50.22 89 SER A CA 1
ATOM 749 C C . SER A 1 89 ? 18.832 19.760 -1.575 1.00 50.22 89 SER A C 1
ATOM 751 O O . SER A 1 89 ? 19.254 20.869 -1.266 1.00 50.22 89 SER A O 1
ATOM 753 N N . GLN A 1 90 ? 19.664 18.746 -1.830 1.00 48.34 90 GLN A N 1
ATOM 754 C CA . GLN A 1 90 ? 21.119 18.940 -1.859 1.00 48.34 90 GLN A CA 1
ATOM 755 C C . GLN A 1 90 ? 21.598 19.049 -3.309 1.00 48.34 90 GLN A C 1
ATOM 757 O O . GLN A 1 90 ? 22.158 18.112 -3.868 1.00 48.34 90 GLN A O 1
ATOM 762 N N . GLY A 1 91 ? 21.299 20.195 -3.924 1.00 45.50 91 GLY A N 1
ATOM 763 C CA . GLY A 1 91 ? 22.004 20.670 -5.110 1.00 45.50 91 GLY A CA 1
ATOM 764 C C . GLY A 1 91 ? 23.373 21.215 -4.700 1.00 45.50 91 GLY A C 1
ATOM 765 O O . GLY A 1 91 ? 23.488 21.905 -3.687 1.00 45.50 91 GLY A O 1
ATOM 766 N N . ASP A 1 92 ? 24.387 20.835 -5.464 1.00 41.28 92 ASP A N 1
ATOM 767 C CA . ASP A 1 92 ? 25.818 21.054 -5.260 1.00 41.28 92 ASP A CA 1
ATOM 768 C C . ASP A 1 92 ? 26.196 22.451 -4.732 1.00 41.28 92 ASP A C 1
ATOM 770 O O . ASP A 1 92 ? 25.971 23.471 -5.384 1.00 41.28 92 ASP A O 1
ATOM 774 N N . ILE A 1 93 ? 26.860 22.495 -3.572 1.00 51.75 93 ILE A N 1
ATOM 775 C CA . ILE A 1 93 ? 27.757 23.609 -3.254 1.00 51.75 93 ILE A CA 1
ATOM 776 C C . ILE A 1 93 ? 29.055 23.278 -3.984 1.00 51.75 93 ILE A C 1
ATOM 778 O O . ILE A 1 93 ? 29.837 22.454 -3.515 1.00 51.75 93 ILE A O 1
ATOM 782 N N . SER A 1 94 ? 29.274 23.877 -5.153 1.00 54.81 94 SER A N 1
ATOM 783 C CA . SER A 1 94 ? 30.609 23.897 -5.741 1.00 54.81 94 SER A CA 1
ATOM 784 C C . SER A 1 94 ? 31.505 24.741 -4.833 1.00 54.81 94 SER A C 1
ATOM 786 O O . SER A 1 94 ? 31.411 25.971 -4.828 1.00 54.81 94 SER A O 1
ATOM 788 N N . GLU A 1 95 ? 32.350 24.077 -4.048 1.00 50.38 95 GLU A N 1
ATOM 789 C CA . GLU A 1 95 ? 33.549 24.679 -3.475 1.00 50.38 95 GLU A CA 1
ATOM 790 C C . GLU A 1 95 ? 34.412 25.207 -4.628 1.00 50.38 95 GLU A C 1
ATOM 792 O O . GLU A 1 95 ? 34.948 24.439 -5.424 1.00 50.38 95 GLU A O 1
ATOM 797 N N . ALA A 1 96 ? 34.530 26.528 -4.736 1.00 52.28 96 ALA A N 1
ATOM 798 C CA . ALA A 1 96 ? 35.627 27.158 -5.450 1.00 52.28 96 ALA A CA 1
ATOM 799 C C . ALA A 1 96 ? 36.604 27.688 -4.399 1.00 52.28 96 ALA A C 1
ATOM 801 O O . ALA A 1 96 ? 36.472 28.812 -3.917 1.00 52.28 96 ALA A O 1
ATOM 802 N N . SER A 1 97 ? 37.564 26.841 -4.047 1.00 54.06 97 SER A N 1
ATOM 803 C CA . SER A 1 97 ? 38.819 27.223 -3.406 1.00 54.06 97 SER A CA 1
ATOM 804 C C . SER A 1 97 ? 39.911 26.884 -4.417 1.00 54.06 97 SER A C 1
ATOM 806 O O . SER A 1 97 ? 40.027 25.723 -4.797 1.00 54.06 97 SER A O 1
ATOM 808 N N . ASP A 1 98 ? 40.651 27.859 -4.938 1.00 55.78 98 ASP A N 1
ATOM 809 C CA . ASP A 1 98 ? 41.998 28.146 -4.433 1.00 55.78 98 ASP A CA 1
ATOM 810 C C . ASP A 1 98 ? 42.695 29.247 -5.254 1.00 55.78 98 ASP A C 1
ATOM 812 O O . ASP A 1 98 ? 42.419 29.469 -6.436 1.00 55.78 98 ASP A O 1
ATOM 816 N N . ASP A 1 99 ? 43.597 29.928 -4.559 1.00 58.28 99 ASP A N 1
ATOM 817 C CA . ASP A 1 99 ? 44.455 31.041 -4.946 1.00 58.28 99 ASP A CA 1
ATOM 818 C C . ASP A 1 99 ? 45.314 30.825 -6.207 1.00 58.28 99 ASP A C 1
ATOM 820 O O . ASP A 1 99 ? 45.812 29.732 -6.474 1.00 58.28 99 ASP A O 1
ATOM 824 N N . SER A 1 100 ? 45.670 31.927 -6.887 1.00 60.09 100 SER A N 1
ATOM 825 C CA . SER A 1 100 ? 47.067 32.146 -7.301 1.00 60.09 100 SER A CA 1
ATOM 826 C C . SER A 1 100 ? 47.386 33.608 -7.615 1.00 60.09 100 SER A C 1
ATOM 828 O O . SER A 1 100 ? 46.787 34.268 -8.460 1.00 60.09 100 SER A O 1
ATOM 830 N N . LYS A 1 101 ? 48.399 34.059 -6.883 1.00 65.69 101 LYS A N 1
ATOM 831 C CA . LYS A 1 101 ? 49.125 35.325 -6.898 1.00 65.69 101 LYS A CA 1
ATOM 832 C C . LYS A 1 101 ? 49.868 35.539 -8.227 1.00 65.69 101 LYS A C 1
ATOM 834 O O . LYS A 1 101 ? 50.526 34.617 -8.706 1.00 65.69 101 LYS A O 1
ATOM 839 N N . GLY A 1 102 ? 49.831 36.765 -8.746 1.00 51.34 102 GLY A N 1
ATOM 840 C CA . GLY A 1 102 ? 50.664 37.275 -9.841 1.00 51.34 102 GLY A CA 1
ATOM 841 C C . GLY A 1 102 ? 50.835 38.776 -9.707 1.00 51.34 102 GLY A C 1
ATOM 842 O O . GLY A 1 102 ? 49.788 39.451 -9.624 1.00 51.34 102 GLY A O 1
#

Secondary structure (DSSP, 8-state):
-B-STT--EEEEES-TT--EEE--SS-EE-TT--EEEEES-TT--EEESTT--EE-TT--EE-TTS----S-HHHHHHHHHHHHHGGG--------------

Organism: Solanum tuberosum (NCBI:txid4113)